Protein AF-A0A535FED6-F1 (afdb_monomer_lite)

Radius of gyration: 17.04 Å; chains: 1; bounding box: 52×21×47 Å

Secondary structure (DSSP, 8-state):
---------HHHHHHHHHHHHHHHHHHHTT-HHHHHSS-TTSHHHHHHHHHHHHHHHHHHHHH----HHHHHHHHTT-B-TTT--BHHHHHHTSPPPPTTSS---

Sequence (105 aa):
MGGTRLPSDQHLVECIHLLLEAEYYLQYSFTSCGFFFEDLDRIEPRNDIAFARRAISLFWQAVAVDLQHDFLKDLKHAKSWRTKLTGLDLYKQLPIVKPGLLPPL

Structure (mmCIF, N/CA/C/O backbone):
data_AF-A0A535FED6-F1
#
_entry.id   AF-A0A535FED6-F1
#
loop_
_atom_site.group_PDB
_atom_site.id
_atom_site.type_symbol
_atom_site.label_atom_id
_atom_site.label_alt_id
_atom_site.label_comp_id
_atom_site.label_asym_id
_atom_site.label_entity_id
_atom_site.label_seq_id
_atom_site.pdbx_PDB_ins_code
_atom_site.Cartn_x
_atom_site.Cartn_y
_atom_site.Cartn_z
_atom_site.occupancy
_atom_site.B_iso_or_equiv
_atom_site.auth_seq_id
_atom_site.auth_comp_id
_atom_site.auth_asym_id
_atom_site.auth_atom_id
_atom_site.pdbx_PDB_model_num
ATOM 1 N N . MET A 1 1 ? 37.839 -8.094 -24.731 1.00 42.84 1 MET A N 1
ATOM 2 C CA . MET A 1 1 ? 36.958 -7.388 -23.778 1.00 42.84 1 MET A CA 1
ATOM 3 C C . MET A 1 1 ? 36.017 -6.497 -24.567 1.00 42.84 1 MET A C 1
ATOM 5 O O . MET A 1 1 ? 36.432 -5.451 -25.035 1.00 42.84 1 MET A O 1
ATOM 9 N N . GLY A 1 2 ? 34.787 -6.947 -24.783 1.00 45.06 2 GLY A N 1
ATOM 10 C CA . GLY A 1 2 ? 33.766 -6.184 -25.493 1.00 45.06 2 GLY A CA 1
ATOM 11 C C . GLY A 1 2 ? 32.414 -6.661 -25.002 1.00 45.06 2 GLY A C 1
ATOM 12 O O . GLY A 1 2 ? 31.823 -7.547 -25.603 1.00 45.06 2 GLY A O 1
ATOM 13 N N . GLY A 1 3 ? 31.993 -6.160 -23.840 1.00 48.91 3 GLY A N 1
ATOM 14 C CA . GLY A 1 3 ? 30.641 -6.393 -23.352 1.00 48.91 3 GLY A CA 1
ATOM 15 C C . GLY A 1 3 ? 29.683 -5.651 -24.269 1.00 48.91 3 GLY A C 1
ATOM 16 O O . GLY A 1 3 ? 29.612 -4.424 -24.222 1.00 48.91 3 GLY A O 1
ATOM 17 N N . THR A 1 4 ? 29.002 -6.387 -25.140 1.00 52.56 4 THR A N 1
ATOM 18 C CA . THR A 1 4 ? 27.898 -5.877 -25.947 1.00 52.56 4 THR A CA 1
ATOM 19 C C . THR A 1 4 ? 26.851 -5.324 -24.986 1.00 52.56 4 THR A C 1
ATOM 21 O O . THR A 1 4 ? 26.169 -6.089 -24.306 1.00 52.56 4 THR A O 1
ATOM 24 N N . ARG A 1 5 ? 26.750 -3.994 -24.867 1.00 61.41 5 ARG A N 1
ATOM 25 C CA . ARG A 1 5 ? 25.607 -3.377 -24.191 1.00 61.41 5 ARG A CA 1
ATOM 26 C C . ARG A 1 5 ? 24.385 -3.737 -25.024 1.00 61.41 5 ARG A C 1
ATOM 28 O O . ARG A 1 5 ? 24.274 -3.284 -26.162 1.00 61.41 5 ARG A O 1
ATOM 35 N N . LEU A 1 6 ? 23.512 -4.582 -24.484 1.00 61.62 6 LEU A N 1
ATOM 36 C CA . LEU A 1 6 ? 22.165 -4.724 -25.021 1.00 61.62 6 LEU A CA 1
ATOM 37 C C . LEU A 1 6 ? 21.542 -3.316 -25.026 1.00 61.62 6 LEU A C 1
ATOM 39 O O . LEU A 1 6 ? 21.728 -2.590 -24.044 1.00 61.62 6 LEU A O 1
ATOM 43 N N . PRO A 1 7 ? 20.864 -2.886 -26.101 1.00 54.78 7 PRO A N 1
ATOM 44 C CA . PRO A 1 7 ? 20.032 -1.699 -26.036 1.00 54.78 7 PRO A CA 1
ATOM 45 C C . PRO A 1 7 ? 18.937 -1.989 -25.008 1.00 54.78 7 PRO A C 1
ATOM 47 O O . PRO A 1 7 ? 18.001 -2.735 -25.283 1.00 54.78 7 PRO A O 1
ATOM 50 N N . SER A 1 8 ? 19.115 -1.488 -23.789 1.00 69.00 8 SER A N 1
ATOM 51 C CA . SER A 1 8 ? 18.107 -1.603 -22.748 1.00 69.00 8 SER A CA 1
ATOM 52 C C . SER A 1 8 ? 16.919 -0.761 -23.182 1.00 69.00 8 SER A C 1
ATOM 54 O O . SER A 1 8 ? 17.062 0.443 -23.398 1.00 69.00 8 SER A O 1
ATOM 56 N N . ASP A 1 9 ? 15.761 -1.389 -23.339 1.00 87.31 9 ASP A N 1
ATOM 57 C CA . ASP A 1 9 ? 14.510 -0.658 -23.465 1.00 87.31 9 ASP A CA 1
ATOM 58 C C . ASP A 1 9 ? 14.349 0.191 -22.193 1.00 87.31 9 ASP A C 1
ATOM 60 O O . ASP A 1 9 ? 14.224 -0.325 -21.080 1.00 87.31 9 ASP A O 1
ATOM 64 N N . GLN A 1 10 ? 14.460 1.510 -22.364 1.00 90.25 10 GLN A N 1
ATOM 65 C CA . GLN A 1 10 ? 14.454 2.475 -21.270 1.00 90.25 10 GLN A CA 1
ATOM 66 C C . GLN A 1 10 ? 13.158 2.384 -20.455 1.00 90.25 10 GLN A C 1
ATOM 68 O O . GLN A 1 10 ? 13.195 2.562 -19.239 1.00 90.25 10 GLN A O 1
ATOM 73 N N . HIS A 1 11 ? 12.040 2.067 -21.112 1.00 91.25 11 HIS A N 1
ATOM 74 C CA . HIS A 1 11 ? 10.755 1.888 -20.452 1.00 91.25 11 HIS A CA 1
ATOM 75 C C . HIS A 1 11 ? 10.760 0.626 -19.586 1.00 91.25 11 HIS A C 1
ATOM 77 O O . HIS A 1 11 ? 10.381 0.680 -18.420 1.00 91.25 11 HIS A O 1
ATOM 83 N N . LEU A 1 12 ? 11.286 -0.488 -20.104 1.00 94.56 12 LEU A N 1
ATOM 84 C CA . LEU A 1 12 ? 11.457 -1.718 -19.321 1.00 94.56 12 LEU A CA 1
ATOM 85 C C . LEU A 1 12 ? 12.337 -1.500 -18.085 1.00 94.56 12 LEU A C 1
ATOM 87 O O . LEU A 1 12 ? 12.006 -1.990 -17.007 1.00 94.56 12 LEU A O 1
ATOM 91 N N . VAL A 1 13 ? 13.439 -0.757 -18.221 1.00 95.25 13 VAL A N 1
ATOM 92 C CA . VAL A 1 13 ? 14.318 -0.418 -17.089 1.00 95.25 13 VAL A CA 1
ATOM 93 C C . VAL A 1 13 ? 13.558 0.381 -16.027 1.00 95.25 13 VAL A C 1
ATOM 95 O O . VAL A 1 13 ? 13.658 0.069 -14.842 1.00 95.25 13 VAL A O 1
ATOM 98 N N . GLU A 1 14 ? 12.764 1.370 -16.436 1.00 96.12 14 GLU A N 1
ATOM 99 C CA . GLU A 1 14 ? 11.938 2.170 -15.528 1.00 96.12 14 GLU A CA 1
ATOM 100 C C . GLU A 1 14 ? 10.871 1.326 -14.815 1.00 96.12 14 GLU A C 1
ATOM 102 O O . GLU A 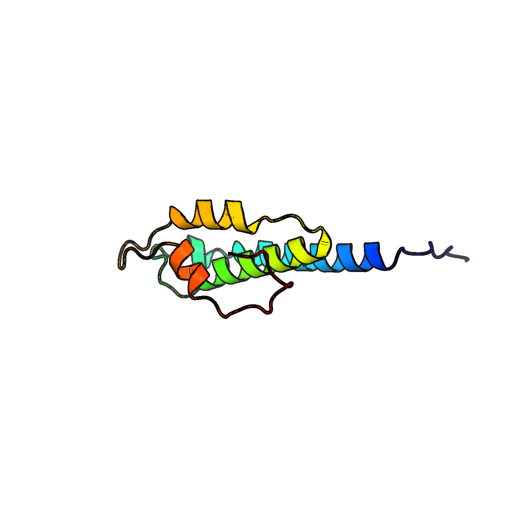1 14 ? 10.770 1.380 -13.587 1.00 96.12 14 GLU A O 1
ATOM 107 N N . CYS A 1 15 ? 10.144 0.474 -15.545 1.00 97.25 15 CYS A N 1
ATOM 108 C CA . CYS A 1 15 ? 9.177 -0.458 -14.964 1.00 97.25 15 CYS A CA 1
ATOM 109 C C . CYS A 1 15 ? 9.831 -1.375 -13.923 1.00 97.25 15 CYS A C 1
ATOM 111 O O . CYS A 1 15 ? 9.291 -1.551 -12.833 1.00 97.25 15 CYS A O 1
ATOM 113 N N . ILE A 1 16 ? 11.009 -1.934 -14.222 1.00 97.56 16 ILE A N 1
ATOM 114 C CA . ILE A 1 16 ? 11.740 -2.800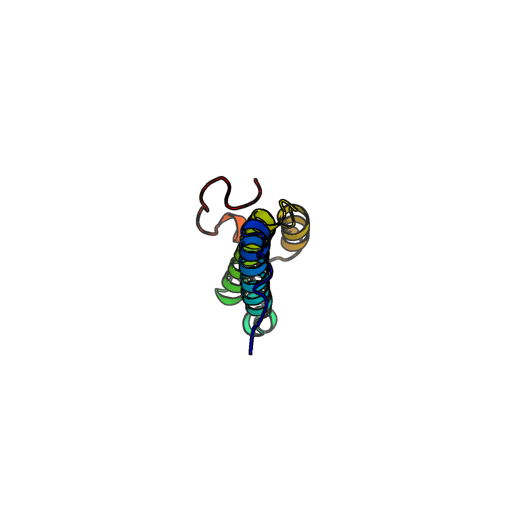 -13.286 1.00 97.56 16 ILE A CA 1
ATOM 115 C C . ILE A 1 16 ? 12.143 -2.026 -12.028 1.00 97.56 16 ILE A C 1
ATOM 117 O O . ILE A 1 16 ? 11.972 -2.539 -10.924 1.00 97.56 16 ILE A O 1
ATOM 121 N N . HIS A 1 17 ? 12.637 -0.793 -12.162 1.00 98.06 17 HIS A N 1
ATOM 122 C CA . HIS A 1 17 ? 12.973 0.037 -11.003 1.00 98.06 17 HIS A CA 1
ATOM 123 C C . HIS A 1 17 ? 11.760 0.296 -10.105 1.00 98.06 17 HIS A C 1
ATOM 125 O O . HIS A 1 17 ? 11.862 0.126 -8.890 1.00 98.06 17 HIS A O 1
ATOM 131 N N . LEU A 1 18 ? 10.612 0.643 -10.694 1.00 98.38 18 LEU A N 1
ATOM 132 C CA . LEU A 1 18 ? 9.368 0.847 -9.952 1.00 98.38 18 LEU A CA 1
ATOM 133 C C . LEU A 1 18 ? 8.911 -0.432 -9.241 1.00 98.38 18 LEU A C 1
ATOM 135 O O . LEU A 1 18 ? 8.500 -0.370 -8.085 1.00 98.38 18 LEU A O 1
ATOM 139 N N . LEU A 1 19 ? 9.010 -1.591 -9.899 1.00 98.38 19 LEU A N 1
ATOM 140 C CA . LEU A 1 19 ? 8.623 -2.878 -9.313 1.00 98.38 19 LEU A CA 1
ATOM 141 C C . LEU A 1 19 ? 9.550 -3.304 -8.166 1.00 98.38 19 LEU A C 1
ATOM 143 O O . LEU A 1 19 ? 9.061 -3.790 -7.149 1.00 98.38 19 LEU A O 1
ATOM 147 N N . LEU A 1 20 ? 10.861 -3.078 -8.282 1.00 98.50 20 LEU A N 1
ATOM 148 C CA . LEU A 1 20 ? 11.810 -3.348 -7.194 1.00 98.50 20 LEU A CA 1
ATOM 149 C C . LEU A 1 20 ? 11.577 -2.419 -5.992 1.00 98.50 20 LEU A C 1
ATOM 151 O O . LEU A 1 20 ? 11.637 -2.859 -4.845 1.00 98.50 20 LEU A O 1
ATOM 155 N N . GLU A 1 21 ? 11.264 -1.141 -6.230 1.00 98.50 21 GLU A N 1
ATOM 156 C CA . GLU A 1 21 ? 10.862 -0.229 -5.152 1.00 98.50 21 GLU A CA 1
ATOM 157 C C . GLU A 1 21 ? 9.518 -0.661 -4.533 1.00 98.50 21 GLU A C 1
ATOM 159 O O . GLU A 1 21 ? 9.346 -0.595 -3.314 1.00 98.50 21 GLU A O 1
ATOM 164 N N . ALA A 1 22 ? 8.571 -1.151 -5.342 1.00 98.38 22 ALA A N 1
ATOM 165 C CA . ALA A 1 22 ? 7.298 -1.673 -4.851 1.00 98.38 22 ALA A CA 1
ATOM 166 C C . ALA A 1 22 ? 7.504 -2.873 -3.915 1.00 98.38 22 ALA A C 1
ATOM 168 O O . ALA A 1 22 ? 6.885 -2.925 -2.853 1.00 98.38 22 ALA A O 1
ATOM 169 N N . GLU A 1 23 ? 8.400 -3.799 -4.270 1.00 97.88 23 GLU A N 1
ATOM 170 C CA . GLU A 1 23 ? 8.757 -4.946 -3.429 1.00 97.88 23 GLU A CA 1
ATOM 171 C C . GLU A 1 23 ? 9.343 -4.505 -2.083 1.00 97.88 23 GLU A C 1
ATOM 173 O O . GLU A 1 23 ? 8.937 -5.014 -1.037 1.00 97.88 23 GLU A O 1
ATOM 178 N N . TYR A 1 24 ? 10.234 -3.510 -2.087 1.00 97.81 24 TYR A N 1
ATOM 179 C CA . TYR A 1 24 ? 10.786 -2.942 -0.857 1.00 97.81 24 TYR A CA 1
ATOM 180 C C . TYR A 1 24 ? 9.678 -2.440 0.084 1.00 97.81 24 TYR A C 1
ATOM 182 O O . TYR A 1 24 ? 9.639 -2.812 1.257 1.00 97.81 24 TYR A O 1
ATOM 190 N N . TYR A 1 25 ? 8.719 -1.658 -0.421 1.00 97.88 25 TYR A N 1
ATOM 191 C CA . TYR A 1 25 ? 7.607 -1.173 0.405 1.00 97.88 25 TYR A CA 1
ATOM 192 C C . TYR A 1 25 ? 6.630 -2.274 0.820 1.00 97.88 25 TYR A C 1
ATOM 194 O O . TYR A 1 25 ? 6.077 -2.219 1.919 1.00 97.88 25 TYR A O 1
ATOM 202 N N . LEU A 1 26 ? 6.438 -3.293 -0.017 1.00 96.50 26 LEU A N 1
ATOM 203 C CA . LEU A 1 26 ? 5.630 -4.454 0.335 1.00 96.50 26 LEU A CA 1
ATOM 204 C C . LEU A 1 26 ? 6.237 -5.188 1.535 1.00 96.50 26 LEU A C 1
ATOM 206 O O . LEU A 1 26 ? 5.523 -5.487 2.487 1.00 96.50 26 LEU A O 1
ATOM 210 N N . GLN A 1 27 ? 7.553 -5.403 1.549 1.00 95.88 27 GLN A N 1
ATOM 211 C CA . GLN A 1 27 ? 8.242 -6.004 2.695 1.00 95.88 27 GLN A CA 1
ATOM 212 C C . GLN A 1 27 ? 8.083 -5.152 3.964 1.00 95.88 27 GLN A C 1
ATOM 214 O O . GLN A 1 27 ? 7.818 -5.691 5.038 1.00 95.88 27 GL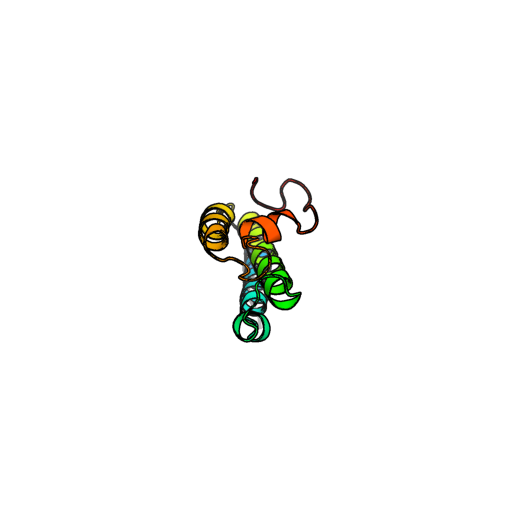N A O 1
ATOM 219 N N . TYR A 1 28 ? 8.156 -3.823 3.841 1.00 94.50 28 TYR A N 1
ATOM 220 C CA . TYR A 1 28 ? 7.906 -2.903 4.956 1.00 94.50 28 TYR A CA 1
ATOM 221 C C . TYR A 1 28 ? 6.466 -2.955 5.482 1.00 94.50 28 TYR A C 1
ATOM 223 O O . TYR A 1 28 ? 6.257 -2.724 6.667 1.00 94.50 28 TYR A O 1
ATOM 231 N N . SER A 1 29 ? 5.479 -3.298 4.649 1.00 94.69 29 SER A N 1
ATOM 232 C CA . SER A 1 29 ? 4.099 -3.485 5.122 1.00 94.69 29 SER A CA 1
ATOM 233 C C . SER A 1 29 ? 3.883 -4.753 5.952 1.00 94.69 29 SER A C 1
ATOM 235 O O . SER A 1 29 ? 2.829 -4.910 6.561 1.00 94.69 29 SER A O 1
ATOM 237 N N . PHE A 1 30 ? 4.872 -5.651 5.999 1.00 91.06 30 PHE A N 1
ATOM 238 C CA . PHE A 1 30 ? 4.841 -6.870 6.808 1.00 91.06 30 PHE A CA 1
ATOM 239 C C . PHE A 1 30 ? 5.700 -6.762 8.075 1.00 91.06 30 PHE A C 1
ATOM 241 O O . PHE A 1 30 ? 6.130 -7.778 8.629 1.00 91.06 30 PHE A O 1
ATOM 248 N N . THR A 1 31 ? 5.991 -5.546 8.548 1.00 86.19 31 THR A N 1
ATOM 249 C CA . THR A 1 31 ? 6.787 -5.387 9.769 1.00 86.19 31 THR A CA 1
ATOM 250 C C . THR A 1 31 ? 6.036 -5.922 10.988 1.00 86.19 31 THR A C 1
ATOM 252 O O . THR A 1 31 ? 4.849 -5.680 11.184 1.00 86.19 31 THR A O 1
ATOM 255 N N . SER A 1 32 ? 6.729 -6.692 11.833 1.00 77.56 32 SER A N 1
ATOM 256 C CA . SER A 1 32 ? 6.080 -7.495 12.881 1.00 77.56 32 SER A CA 1
ATOM 257 C C . SER A 1 32 ? 5.307 -6.673 13.912 1.00 77.56 32 SER A C 1
ATOM 259 O O . SER A 1 32 ? 4.384 -7.194 14.534 1.00 77.56 32 SER A O 1
ATOM 261 N N . CYS A 1 33 ? 5.646 -5.395 14.096 1.00 72.06 33 CYS A N 1
ATOM 262 C CA . CYS A 1 33 ? 4.981 -4.536 15.065 1.00 72.06 33 CYS A CA 1
ATOM 263 C C . CYS A 1 33 ? 3.493 -4.329 14.744 1.00 72.06 33 CYS A C 1
ATOM 265 O O . CYS A 1 33 ? 2.690 -4.352 15.675 1.00 72.06 33 CYS A O 1
ATOM 267 N N . GLY A 1 34 ? 3.086 -4.223 13.476 1.00 68.56 34 GLY A N 1
ATOM 268 C CA . GLY A 1 34 ? 1.663 -4.104 13.143 1.00 68.56 34 GLY A CA 1
ATOM 269 C C . GLY A 1 34 ? 0.859 -5.392 13.325 1.00 68.56 34 GLY A C 1
ATOM 270 O O . GLY A 1 34 ? -0.357 -5.324 13.474 1.00 68.56 34 GLY A O 1
ATOM 271 N N . PHE A 1 35 ? 1.523 -6.549 13.406 1.00 68.81 35 PHE A N 1
ATOM 272 C CA . PHE A 1 35 ? 0.893 -7.848 13.685 1.00 68.81 35 PHE A CA 1
ATOM 273 C C . PHE A 1 35 ? 0.955 -8.245 15.167 1.00 68.81 35 PHE A C 1
ATOM 275 O O . PHE A 1 35 ? 0.205 -9.116 15.601 1.00 68.81 35 PHE A O 1
ATOM 282 N N . PHE A 1 36 ? 1.855 -7.633 15.943 1.00 64.88 36 PHE A N 1
ATOM 283 C CA . PHE A 1 36 ? 2.056 -7.948 17.358 1.00 64.88 36 PHE A CA 1
ATOM 284 C C . PHE A 1 36 ? 1.132 -7.152 18.288 1.00 64.88 36 PHE A C 1
ATOM 286 O O . PHE A 1 36 ? 0.776 -7.631 19.363 1.00 64.88 36 PHE A O 1
ATOM 293 N N . PHE A 1 37 ? 0.736 -5.936 17.900 1.00 67.00 37 PHE A N 1
ATOM 294 C CA . PHE A 1 37 ? -0.166 -5.111 18.701 1.00 67.00 37 PHE A CA 1
ATOM 295 C C . PHE A 1 37 ? -1.626 -5.300 18.267 1.00 67.00 37 PHE A C 1
ATOM 297 O O . PHE A 1 37 ? -1.962 -5.154 17.099 1.00 67.00 37 PHE A O 1
ATOM 304 N N . GLU A 1 38 ? -2.506 -5.592 19.227 1.00 69.06 38 GLU A N 1
ATOM 305 C CA . GLU A 1 38 ? -3.878 -6.056 18.956 1.00 69.06 38 GLU A CA 1
ATOM 306 C C . GLU A 1 38 ? -4.852 -4.978 18.436 1.00 69.06 38 GLU A C 1
ATOM 308 O O . GLU A 1 38 ? -5.914 -5.319 17.915 1.00 69.06 38 GLU A O 1
ATOM 313 N N . ASP A 1 39 ? -4.557 -3.681 18.607 1.00 83.94 39 ASP A N 1
ATOM 314 C CA . ASP A 1 39 ? -5.467 -2.600 18.191 1.00 83.94 39 ASP A CA 1
ATOM 315 C C . ASP A 1 39 ? -5.032 -1.941 16.876 1.00 83.94 39 ASP A C 1
ATOM 317 O O . ASP A 1 39 ? -3.965 -1.330 16.785 1.00 83.94 39 ASP A O 1
ATOM 321 N N . LEU A 1 40 ? -5.931 -1.987 15.891 1.00 85.94 40 LEU A N 1
ATOM 322 C CA . LEU A 1 40 ? -5.759 -1.411 14.559 1.00 85.94 40 LEU A CA 1
ATOM 323 C C . LEU A 1 40 ? -5.553 0.117 14.579 1.00 85.94 40 LEU A C 1
ATOM 325 O O . LEU A 1 40 ? -4.953 0.677 13.667 1.00 85.94 40 LEU A O 1
ATOM 329 N N . ASP A 1 41 ? -6.024 0.806 15.621 1.00 85.12 41 ASP A N 1
ATOM 330 C CA . ASP A 1 41 ? -5.933 2.269 15.716 1.00 85.12 41 ASP A CA 1
ATOM 331 C C . ASP A 1 41 ? -4.534 2.808 16.019 1.00 85.12 41 ASP A C 1
ATOM 333 O O . ASP A 1 41 ? -4.327 4.028 15.974 1.00 85.12 41 ASP A O 1
ATOM 337 N N . ARG A 1 42 ? -3.589 1.937 16.385 1.00 88.69 42 ARG A N 1
ATOM 338 C CA . ARG A 1 42 ? -2.231 2.366 16.720 1.00 88.69 42 ARG A CA 1
ATOM 339 C C . ARG A 1 42 ? -1.479 2.844 15.474 1.00 88.69 42 ARG A C 1
ATOM 341 O O . ARG A 1 42 ? -1.944 2.742 14.338 1.00 88.69 42 ARG A O 1
ATOM 348 N N . ILE A 1 43 ? -0.311 3.438 15.697 1.00 90.00 43 ILE A N 1
ATOM 349 C CA . ILE A 1 43 ? 0.496 3.999 14.610 1.00 90.00 43 ILE A CA 1
ATOM 350 C C . ILE A 1 43 ? 1.105 2.901 13.730 1.00 90.00 43 ILE A C 1
ATOM 352 O O . ILE A 1 43 ? 1.285 3.107 12.536 1.00 90.00 43 ILE A O 1
ATOM 356 N N . GLU A 1 44 ? 1.373 1.727 14.296 1.00 91.44 44 GLU A N 1
ATOM 357 C CA . GLU A 1 44 ? 2.044 0.626 13.612 1.00 91.44 44 GLU A CA 1
ATOM 358 C C . GLU A 1 44 ? 1.182 0.049 12.468 1.00 91.44 44 GLU A C 1
ATOM 360 O O . GLU A 1 44 ? 1.644 0.111 11.328 1.00 91.44 44 GLU A O 1
ATOM 365 N N . PRO A 1 45 ? -0.097 -0.346 12.669 1.00 9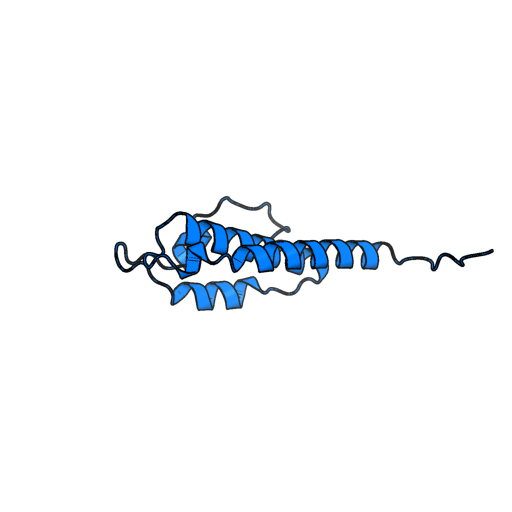0.00 45 PRO A N 1
ATOM 366 C CA . PRO A 1 45 ? -0.947 -0.785 11.556 1.00 90.00 45 PRO A CA 1
ATOM 367 C C . PRO A 1 45 ? -1.203 0.312 10.512 1.00 90.00 45 PRO A C 1
ATOM 369 O O . PRO A 1 45 ? -1.323 0.033 9.320 1.00 90.00 45 PRO A O 1
ATOM 372 N N . ARG A 1 46 ? -1.259 1.587 10.931 1.00 92.31 46 ARG A N 1
ATOM 373 C CA . ARG A 1 46 ? -1.378 2.722 9.997 1.00 92.31 46 ARG A CA 1
ATOM 374 C C . ARG A 1 46 ? -0.156 2.835 9.083 1.00 92.31 46 ARG A C 1
ATOM 376 O O . ARG A 1 46 ? -0.325 3.129 7.899 1.00 92.31 46 ARG A O 1
ATOM 383 N N . ASN A 1 47 ? 1.045 2.603 9.611 1.00 93.50 47 ASN A N 1
ATOM 384 C CA . ASN A 1 47 ? 2.277 2.604 8.826 1.00 93.50 47 ASN A CA 1
ATOM 385 C C . ASN A 1 47 ? 2.302 1.438 7.836 1.00 93.50 47 ASN A C 1
ATOM 387 O O . ASN A 1 47 ? 2.590 1.664 6.664 1.00 93.50 47 ASN A O 1
ATOM 391 N N . ASP A 1 48 ? 1.916 0.234 8.263 1.00 94.44 48 ASP A N 1
ATOM 392 C CA . ASP A 1 48 ? 1.862 -0.933 7.376 1.00 94.44 48 ASP A CA 1
ATOM 393 C C . ASP A 1 48 ? 0.891 -0.713 6.207 1.00 94.44 48 ASP A C 1
ATOM 395 O O . ASP A 1 48 ? 1.249 -0.925 5.046 1.00 94.44 48 ASP A O 1
ATOM 399 N N . ILE A 1 49 ? -0.305 -0.171 6.478 1.00 95.44 49 ILE A N 1
ATOM 400 C CA . ILE A 1 49 ? -1.273 0.204 5.433 1.00 95.44 49 ILE A CA 1
ATOM 401 C C . ILE A 1 49 ? -0.686 1.272 4.495 1.00 95.44 49 ILE A C 1
ATOM 403 O O . ILE A 1 49 ? -0.887 1.212 3.279 1.00 95.44 49 ILE A O 1
ATOM 407 N N . ALA A 1 50 ? 0.050 2.253 5.028 1.00 96.19 50 ALA A N 1
ATOM 408 C CA . ALA A 1 50 ? 0.684 3.293 4.221 1.00 96.19 50 ALA A CA 1
ATOM 409 C C . ALA A 1 50 ? 1.794 2.737 3.312 1.00 96.19 50 ALA A C 1
ATOM 411 O O . ALA A 1 50 ? 1.890 3.152 2.152 1.00 96.19 50 ALA A O 1
ATOM 412 N N . PHE A 1 51 ? 2.592 1.787 3.803 1.00 97.12 51 PHE A N 1
ATOM 413 C CA . PHE A 1 51 ? 3.611 1.099 3.014 1.00 97.12 51 PHE A CA 1
ATOM 414 C C . PHE A 1 51 ? 2.986 0.214 1.932 1.00 97.12 51 PHE A C 1
ATOM 416 O O . PHE A 1 51 ? 3.377 0.322 0.769 1.00 97.12 51 PHE A O 1
ATOM 423 N N . ALA A 1 52 ? 1.942 -0.553 2.257 1.00 97.44 52 ALA A N 1
ATOM 424 C CA . ALA A 1 52 ? 1.205 -1.346 1.271 1.00 97.44 52 ALA A CA 1
ATOM 425 C C . ALA A 1 52 ? 0.613 -0.453 0.166 1.00 97.44 52 ALA A C 1
ATOM 427 O O . ALA A 1 52 ? 0.770 -0.725 -1.024 1.00 97.44 52 ALA A O 1
ATOM 428 N N . ARG A 1 53 ? 0.022 0.691 0.541 1.00 97.81 53 ARG A N 1
ATOM 429 C CA . ARG A 1 53 ? -0.464 1.695 -0.417 1.00 97.81 53 ARG A CA 1
ATOM 430 C C . ARG A 1 53 ? 0.646 2.223 -1.326 1.00 97.81 53 ARG A C 1
ATOM 432 O O . ARG A 1 53 ? 0.408 2.457 -2.512 1.00 97.81 53 ARG A O 1
ATOM 439 N N . ARG A 1 54 ? 1.849 2.442 -0.790 1.00 97.88 54 ARG A N 1
ATOM 440 C CA . ARG A 1 54 ? 3.000 2.892 -1.583 1.00 97.88 54 ARG A CA 1
ATOM 441 C C . ARG A 1 54 ? 3.445 1.819 -2.578 1.00 97.88 54 ARG A C 1
ATOM 443 O O . ARG A 1 54 ? 3.689 2.162 -3.731 1.00 97.88 54 ARG A O 1
ATOM 450 N N . ALA A 1 55 ? 3.476 0.550 -2.175 1.00 98.25 55 ALA A N 1
ATOM 451 C CA . ALA A 1 55 ? 3.750 -0.559 -3.086 1.00 98.25 55 ALA A CA 1
ATOM 452 C C . ALA A 1 55 ? 2.714 -0.629 -4.224 1.00 98.25 55 ALA A C 1
ATOM 454 O O . ALA A 1 55 ? 3.091 -0.679 -5.392 1.00 98.25 55 ALA A O 1
ATOM 455 N N . ILE A 1 56 ? 1.418 -0.517 -3.905 1.00 98.12 56 ILE A N 1
ATOM 456 C CA . ILE A 1 56 ? 0.326 -0.489 -4.897 1.00 98.12 56 ILE A CA 1
ATOM 457 C C . ILE A 1 56 ? 0.480 0.687 -5.871 1.00 98.12 56 ILE A C 1
ATOM 459 O O . ILE A 1 56 ? 0.333 0.518 -7.078 1.00 98.12 56 ILE A O 1
ATOM 463 N N . SER A 1 57 ? 0.813 1.877 -5.362 1.00 98.19 57 SER A N 1
ATOM 464 C CA . SER A 1 57 ? 1.080 3.071 -6.175 1.00 98.19 57 SER A CA 1
ATOM 465 C C . SER A 1 57 ? 2.193 2.842 -7.200 1.00 98.19 57 SER A C 1
ATOM 467 O O . SER A 1 57 ? 2.049 3.224 -8.362 1.00 98.19 57 SER A O 1
ATOM 469 N N . LEU A 1 58 ? 3.299 2.221 -6.788 1.00 98.25 58 LEU A N 1
ATOM 470 C CA . LEU A 1 58 ? 4.437 1.925 -7.662 1.00 98.25 58 LEU A CA 1
ATOM 471 C C . LEU A 1 58 ? 4.102 0.825 -8.678 1.00 98.25 58 LEU A C 1
ATOM 473 O O . LEU A 1 58 ? 4.423 0.962 -9.856 1.00 98.25 58 LEU A O 1
ATOM 477 N N . PHE A 1 59 ? 3.387 -0.217 -8.248 1.00 98.06 59 PHE A N 1
ATOM 478 C CA . PHE A 1 59 ? 2.925 -1.296 -9.122 1.00 98.06 59 PHE A CA 1
ATOM 479 C C . PHE A 1 59 ? 1.982 -0.778 -10.216 1.00 98.06 59 PHE A C 1
ATOM 481 O O . PHE A 1 59 ? 2.150 -1.091 -11.394 1.00 98.06 59 PHE A O 1
ATOM 488 N N . TRP A 1 60 ? 1.035 0.087 -9.842 1.00 97.88 60 TRP A N 1
ATOM 489 C CA . TRP A 1 60 ? 0.138 0.750 -10.785 1.00 97.88 60 TRP A CA 1
ATOM 490 C C . TRP A 1 60 ? 0.907 1.573 -11.824 1.00 97.88 60 TRP A C 1
ATOM 492 O O . TRP A 1 60 ? 0.634 1.462 -13.015 1.00 97.88 60 TRP A O 1
ATOM 502 N N . GLN A 1 61 ? 1.898 2.362 -11.398 1.00 97.50 61 GLN A N 1
ATOM 503 C CA . GLN A 1 61 ? 2.730 3.155 -12.313 1.00 97.50 61 GLN A CA 1
ATOM 504 C C . GLN A 1 61 ? 3.561 2.284 -13.264 1.00 97.50 61 GLN A C 1
ATOM 506 O O . GLN A 1 61 ? 3.775 2.675 -14.407 1.00 97.50 61 GLN A O 1
ATOM 511 N N . ALA A 1 62 ? 4.010 1.113 -12.810 1.00 97.31 62 ALA A N 1
ATOM 512 C CA . ALA A 1 62 ? 4.844 0.225 -13.609 1.00 97.31 62 ALA A CA 1
ATOM 513 C C . ALA A 1 62 ? 4.060 -0.548 -14.678 1.00 97.31 62 ALA A C 1
ATOM 515 O O . ALA A 1 62 ? 4.564 -0.723 -15.785 1.00 97.31 62 ALA A O 1
ATOM 516 N N . VAL A 1 63 ? 2.865 -1.057 -14.346 1.00 96.31 63 VAL A N 1
ATOM 517 C CA . VAL A 1 63 ? 2.146 -2.022 -15.206 1.00 96.31 63 VAL A CA 1
ATOM 518 C C . VAL A 1 63 ? 0.644 -1.760 -15.360 1.00 96.31 63 VAL A C 1
ATOM 520 O O . VAL A 1 63 ? -0.040 -2.549 -16.004 1.00 96.31 63 VAL A O 1
ATOM 523 N N . ALA A 1 64 ? 0.115 -0.674 -14.788 1.00 95.94 64 ALA A N 1
ATOM 524 C CA . ALA A 1 64 ? -1.301 -0.291 -14.860 1.00 95.94 64 ALA A CA 1
ATOM 525 C C . ALA A 1 64 ? -2.282 -1.392 -14.401 1.00 95.94 64 ALA A C 1
ATOM 527 O O . ALA A 1 64 ? -3.384 -1.531 -14.934 1.00 95.94 64 ALA A O 1
ATOM 528 N N . VAL A 1 65 ? -1.885 -2.175 -13.393 1.00 96.12 65 VAL A N 1
ATOM 529 C CA . VAL A 1 65 ? -2.735 -3.179 -12.738 1.00 96.12 65 VAL A CA 1
ATOM 530 C C . VAL A 1 65 ? -3.187 -2.653 -11.384 1.00 96.12 65 VAL A C 1
ATOM 532 O O . VAL A 1 65 ? -2.364 -2.312 -10.531 1.00 96.12 65 VAL A O 1
ATOM 535 N N . ASP A 1 66 ? -4.502 -2.569 -11.194 1.00 96.19 66 ASP A N 1
ATOM 536 C CA . ASP A 1 66 ? -5.105 -2.038 -9.976 1.00 96.19 66 ASP A CA 1
ATOM 537 C C . ASP A 1 66 ? -5.186 -3.115 -8.888 1.00 96.19 66 ASP A C 1
ATOM 539 O O . ASP A 1 66 ? -6.075 -3.963 -8.889 1.00 96.19 66 ASP A O 1
ATOM 543 N N . LEU A 1 67 ? -4.251 -3.052 -7.940 1.00 97.00 67 LEU A N 1
ATOM 544 C CA . LEU A 1 67 ? -4.261 -3.869 -6.724 1.00 97.00 67 LEU A CA 1
ATOM 545 C C . LEU A 1 67 ? -4.984 -3.184 -5.550 1.00 97.00 67 LEU A C 1
ATOM 547 O O . LEU A 1 67 ? -5.182 -3.800 -4.503 1.00 97.00 67 LEU A O 1
ATOM 551 N N . GLN A 1 68 ? -5.372 -1.910 -5.689 1.00 97.62 68 GLN A N 1
ATOM 552 C CA . GLN A 1 68 ? -6.041 -1.159 -4.629 1.00 97.62 68 GLN A CA 1
ATOM 553 C C . GLN A 1 68 ? -7.426 -1.736 -4.350 1.00 97.62 68 GLN A C 1
ATOM 555 O O . GLN A 1 68 ? -7.804 -1.849 -3.187 1.00 97.62 68 GLN A O 1
ATOM 560 N N . HIS A 1 69 ? -8.172 -2.115 -5.389 1.00 96.31 69 HIS A N 1
ATOM 561 C CA . HIS A 1 69 ? -9.544 -2.600 -5.238 1.00 96.31 69 HIS A CA 1
ATOM 562 C C . HIS A 1 69 ? -9.663 -3.764 -4.239 1.00 96.31 69 HIS A C 1
ATOM 564 O O . HIS A 1 69 ? -10.401 -3.666 -3.252 1.00 96.31 69 HIS A O 1
ATOM 570 N N . ASP A 1 70 ? -8.906 -4.840 -4.463 1.00 97.06 70 ASP A N 1
ATOM 571 C CA . ASP A 1 70 ? -8.935 -6.022 -3.599 1.00 97.06 70 ASP A CA 1
ATOM 572 C C . ASP A 1 70 ? -8.328 -5.728 -2.220 1.00 97.06 70 ASP A C 1
ATOM 574 O O . ASP A 1 70 ? -8.885 -6.134 -1.200 1.00 97.06 70 ASP A O 1
ATOM 578 N N . PHE A 1 71 ? -7.273 -4.909 -2.155 1.00 97.31 71 PHE A N 1
ATOM 579 C CA . PHE A 1 71 ? -6.688 -4.487 -0.881 1.00 97.31 71 PHE A CA 1
ATOM 580 C C . PHE A 1 71 ? -7.694 -3.741 0.013 1.00 97.31 71 PHE A C 1
ATOM 582 O O . PHE A 1 71 ? -7.817 -4.026 1.205 1.00 97.31 71 PHE A O 1
ATOM 589 N N . LEU A 1 72 ? -8.472 -2.810 -0.551 1.00 97.56 72 LEU A N 1
ATOM 590 C CA . LEU A 1 72 ? -9.506 -2.078 0.187 1.00 97.56 72 LEU A CA 1
ATOM 591 C C . LEU A 1 72 ? -10.655 -2.984 0.638 1.00 97.56 72 LEU A C 1
ATOM 593 O O . LEU A 1 72 ? -11.232 -2.764 1.710 1.00 97.56 72 LEU A O 1
ATOM 597 N N . LYS A 1 73 ? -10.990 -3.995 -0.170 1.00 97.19 73 LYS A N 1
ATOM 598 C CA . LYS A 1 73 ? -11.987 -5.008 0.177 1.00 97.19 73 LYS A CA 1
ATOM 599 C C . LYS A 1 73 ? -11.542 -5.807 1.399 1.00 97.19 73 LYS A C 1
ATOM 601 O O . LYS A 1 73 ? -12.334 -5.939 2.331 1.00 97.19 73 LYS A O 1
ATOM 606 N N . ASP A 1 74 ? -10.285 -6.231 1.447 1.00 96.19 74 ASP A N 1
ATOM 607 C CA . ASP A 1 74 ? -9.724 -6.953 2.591 1.00 96.19 74 ASP A CA 1
ATOM 608 C C . ASP A 1 74 ? -9.650 -6.064 3.843 1.00 96.19 74 ASP A C 1
ATOM 610 O O . ASP A 1 74 ? -10.126 -6.441 4.920 1.00 96.19 74 ASP A O 1
ATOM 614 N N . LEU A 1 75 ? -9.164 -4.826 3.698 1.00 95.62 75 LEU A N 1
ATOM 615 C CA . LEU A 1 75 ? -9.059 -3.864 4.801 1.00 95.62 75 LEU A CA 1
ATOM 616 C C . LEU A 1 75 ? -10.402 -3.520 5.457 1.00 95.62 75 LEU A C 1
ATOM 618 O O . LEU A 1 75 ? -10.443 -3.171 6.639 1.00 95.62 75 LEU A O 1
ATOM 622 N N . LYS A 1 76 ? -11.518 -3.626 4.729 1.00 96.38 76 LYS A N 1
ATOM 623 C CA . LYS A 1 76 ? -12.866 -3.404 5.276 1.00 96.38 76 LYS A CA 1
ATOM 624 C C . LYS A 1 76 ? -13.229 -4.405 6.382 1.00 96.38 76 LYS A C 1
ATOM 626 O O . LYS A 1 76 ? -14.080 -4.107 7.227 1.00 96.38 76 LYS A O 1
ATOM 631 N N . HIS A 1 77 ? -12.621 -5.591 6.377 1.00 94.38 77 HIS A N 1
ATOM 632 C CA . HIS A 1 77 ? -12.899 -6.646 7.351 1.00 94.38 77 HIS A CA 1
ATOM 633 C C . HIS A 1 77 ? -12.091 -6.496 8.646 1.00 94.38 77 HIS A C 1
ATOM 635 O O . HIS A 1 77 ? -12.584 -6.882 9.707 1.00 94.38 77 HIS A O 1
ATOM 641 N N . ALA A 1 78 ? -10.902 -5.890 8.587 1.00 91.50 78 ALA A N 1
ATOM 642 C CA . ALA A 1 78 ? -10.089 -5.583 9.761 1.00 91.50 78 ALA A CA 1
ATOM 643 C C . ALA A 1 78 ? -10.687 -4.399 10.532 1.00 91.50 78 ALA A C 1
ATOM 645 O O . ALA A 1 78 ? -10.986 -3.367 9.933 1.00 91.50 78 ALA A O 1
ATOM 646 N N . LYS A 1 79 ? -10.871 -4.533 11.853 1.00 92.56 79 LYS A N 1
ATOM 647 C CA . LYS A 1 79 ? -11.507 -3.505 12.694 1.00 92.56 79 LYS A CA 1
ATOM 648 C C . LYS A 1 79 ? -10.758 -3.296 13.997 1.00 92.56 79 LYS A C 1
ATOM 650 O O . LYS A 1 79 ? -10.432 -4.266 14.676 1.00 92.56 79 LYS A O 1
ATOM 655 N N . SER A 1 80 ? -10.599 -2.038 14.398 1.00 91.69 80 SER A N 1
ATOM 656 C CA . SER A 1 80 ? -10.229 -1.709 15.773 1.00 91.69 80 SER A CA 1
ATOM 657 C C . SER A 1 80 ? -11.301 -2.234 16.726 1.00 91.69 80 SER A C 1
ATOM 659 O O . SER A 1 80 ? -12.497 -1.968 16.561 1.00 91.69 80 SER A O 1
ATOM 661 N N . TRP A 1 81 ? -10.896 -2.955 17.768 1.00 89.81 81 TRP A N 1
ATOM 662 C CA . TRP A 1 81 ? -11.829 -3.379 18.810 1.00 89.81 81 TRP A CA 1
ATOM 663 C C . TRP A 1 81 ? -12.285 -2.199 19.682 1.00 89.81 81 TRP A C 1
ATOM 665 O O . TRP A 1 81 ? -13.393 -2.264 20.227 1.00 89.81 81 TRP A O 1
ATOM 675 N N . ARG A 1 82 ? -11.493 -1.118 19.738 1.00 90.69 82 ARG A N 1
ATOM 676 C CA . ARG A 1 82 ? -11.719 0.087 20.543 1.00 90.69 82 ARG A CA 1
ATOM 677 C C . ARG A 1 82 ? -12.651 1.097 19.873 1.00 90.69 82 ARG A C 1
ATOM 679 O O . ARG A 1 82 ? -13.651 1.470 20.477 1.00 90.69 82 ARG A O 1
ATOM 686 N N . THR A 1 83 ? -12.368 1.522 18.641 1.00 93.06 83 THR A N 1
ATOM 687 C CA . THR A 1 83 ? -13.168 2.557 17.945 1.00 93.06 83 THR A CA 1
ATOM 688 C C . THR A 1 83 ? -14.094 2.009 16.867 1.00 93.06 83 THR A C 1
ATOM 690 O O . THR A 1 83 ? -14.948 2.737 16.368 1.00 93.06 83 THR A O 1
ATOM 693 N N . LYS A 1 84 ? -13.944 0.728 16.506 1.00 93.00 84 LYS A N 1
ATOM 694 C CA . LYS A 1 84 ? -14.628 0.082 15.373 1.00 93.00 84 LYS A CA 1
ATOM 695 C C . LYS A 1 84 ? -14.253 0.642 13.997 1.00 93.00 84 LYS A C 1
ATOM 697 O O . LYS A 1 84 ? -14.851 0.196 13.017 1.00 93.00 84 LYS A O 1
ATOM 702 N N . LEU A 1 85 ? -13.259 1.535 13.907 1.00 94.62 85 LEU A N 1
ATOM 703 C CA . LEU A 1 85 ? -12.690 1.955 12.628 1.00 94.62 85 LEU A CA 1
ATOM 704 C C . LEU A 1 85 ? -12.159 0.737 11.875 1.00 94.62 85 LEU A C 1
ATOM 706 O O . LEU A 1 85 ? -11.506 -0.134 12.456 1.00 94.62 85 LEU A O 1
ATOM 710 N N . THR A 1 86 ? -12.470 0.672 10.585 1.00 95.56 86 THR A N 1
ATOM 711 C CA . THR A 1 86 ? -11.971 -0.378 9.703 1.00 95.56 86 THR A CA 1
ATOM 712 C C . THR A 1 86 ? -10.611 -0.003 9.120 1.00 95.56 86 THR A C 1
ATOM 714 O O . THR A 1 86 ? -10.261 1.177 9.055 1.00 95.56 86 THR A O 1
ATOM 717 N N . GLY A 1 87 ? -9.860 -0.980 8.613 1.00 94.94 87 GLY A N 1
ATOM 718 C CA . GLY A 1 87 ? -8.634 -0.702 7.859 1.00 94.94 87 GLY A CA 1
ATOM 719 C C . GLY A 1 87 ? -8.895 0.202 6.649 1.00 94.94 87 GLY A C 1
ATOM 720 O O . GLY A 1 87 ? -8.074 1.056 6.324 1.00 94.94 87 GLY A O 1
ATOM 721 N N . LEU A 1 88 ? -10.076 0.082 6.030 1.00 96.88 88 LEU A N 1
ATOM 722 C CA . LEU A 1 88 ? -10.516 0.951 4.937 1.00 96.88 88 LEU A CA 1
ATOM 723 C C . LEU A 1 88 ? -10.676 2.408 5.399 1.00 96.88 88 LEU A C 1
ATOM 725 O O . LEU A 1 88 ? -10.300 3.331 4.677 1.00 96.88 88 LEU A O 1
ATOM 729 N N . ASP A 1 89 ? -11.209 2.629 6.601 1.00 96.19 89 ASP A N 1
ATOM 730 C CA . ASP A 1 89 ? -11.335 3.978 7.162 1.00 96.19 89 ASP A CA 1
ATOM 731 C C . ASP A 1 89 ? -9.956 4.582 7.434 1.00 96.19 89 ASP A C 1
ATOM 733 O O . ASP A 1 89 ? -9.714 5.744 7.108 1.00 96.19 89 ASP A O 1
ATOM 737 N N . LEU A 1 90 ? -9.029 3.783 7.969 1.00 94.62 90 LEU A N 1
ATOM 738 C CA . LEU A 1 90 ? -7.646 4.207 8.190 1.00 94.62 90 LEU A CA 1
ATOM 739 C C . LEU A 1 90 ? -6.930 4.529 6.877 1.00 94.62 90 LEU A C 1
ATOM 741 O O . LEU A 1 90 ? -6.258 5.555 6.790 1.00 94.62 90 LEU A O 1
ATOM 745 N N . T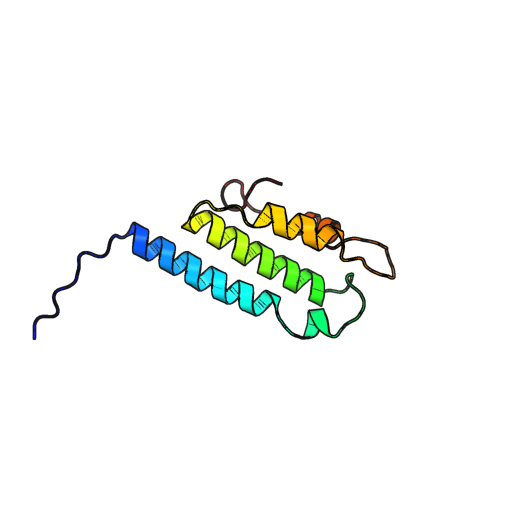YR A 1 91 ? -7.127 3.711 5.841 1.00 96.44 91 TYR A N 1
ATOM 746 C CA . TYR A 1 91 ? -6.592 3.953 4.504 1.00 96.44 91 TYR A CA 1
ATOM 747 C C . TYR A 1 91 ? -7.045 5.306 3.947 1.00 96.44 91 TYR A C 1
ATOM 749 O O . TYR A 1 91 ? -6.235 6.079 3.438 1.00 96.44 91 TYR A O 1
ATOM 757 N N . LYS A 1 92 ? -8.340 5.621 4.073 1.00 95.38 92 LYS A N 1
ATOM 758 C CA . LYS A 1 92 ? -8.922 6.886 3.598 1.00 95.38 92 LYS A CA 1
ATOM 759 C C . LYS A 1 92 ? -8.429 8.111 4.370 1.00 95.38 92 LYS A C 1
ATOM 761 O O . LYS A 1 92 ? -8.481 9.214 3.838 1.00 95.38 92 LYS A O 1
ATOM 766 N N . GLN A 1 93 ? -7.958 7.929 5.603 1.00 95.12 93 GLN A N 1
ATOM 767 C CA . GLN A 1 93 ? -7.368 8.996 6.420 1.00 95.12 93 GLN A CA 1
ATOM 768 C C . GLN A 1 93 ? -5.904 9.288 6.069 1.00 95.12 93 GLN A C 1
ATOM 770 O O . GLN A 1 93 ? -5.352 10.278 6.550 1.00 95.12 93 GLN A O 1
ATOM 775 N N . LEU A 1 94 ? -5.250 8.435 5.276 1.00 94.94 94 LEU A N 1
ATOM 776 C CA . LEU A 1 94 ? -3.871 8.669 4.869 1.00 94.94 94 LEU A CA 1
ATOM 777 C C . LEU A 1 94 ? -3.759 9.919 3.976 1.00 94.94 94 LEU A C 1
ATOM 779 O O . LEU A 1 94 ? -4.705 10.254 3.260 1.00 94.94 94 LEU A O 1
ATOM 783 N N . PRO A 1 95 ? -2.586 10.582 3.939 1.00 93.62 95 PRO A N 1
ATOM 784 C CA . PRO A 1 95 ? -2.382 11.773 3.120 1.00 93.62 95 PRO A CA 1
ATOM 785 C C . PRO A 1 95 ? -2.773 11.564 1.654 1.00 93.62 95 PRO A C 1
ATOM 787 O O . PRO A 1 95 ? -2.551 10.483 1.093 1.00 93.62 95 PRO A O 1
ATOM 790 N N . ILE A 1 96 ? -3.324 12.612 1.041 1.00 91.38 96 ILE A N 1
ATOM 791 C CA . ILE A 1 96 ? -3.746 12.611 -0.362 1.00 91.38 96 ILE A CA 1
ATOM 792 C C . ILE A 1 96 ? -2.520 12.428 -1.260 1.00 91.38 96 ILE A C 1
ATOM 794 O O . ILE A 1 96 ? -1.509 13.115 -1.112 1.00 91.38 96 ILE A O 1
ATOM 798 N N . VAL A 1 97 ? -2.626 11.500 -2.208 1.00 92.06 97 VAL A N 1
ATOM 799 C CA . VAL A 1 97 ? -1.622 11.264 -3.249 1.00 92.06 97 VAL A CA 1
ATOM 800 C C . V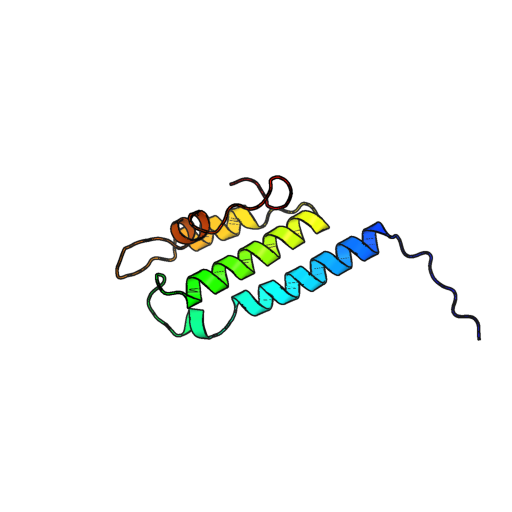AL A 1 97 ? -2.039 12.021 -4.510 1.00 92.06 97 VAL A C 1
ATOM 802 O O . VAL A 1 97 ? -3.230 12.164 -4.786 1.00 92.06 97 VAL A O 1
ATOM 805 N N . LYS A 1 98 ? -1.068 12.535 -5.273 1.00 92.12 98 LYS A N 1
ATOM 806 C CA . LYS A 1 98 ? -1.360 13.239 -6.529 1.00 92.12 98 LYS A CA 1
ATOM 807 C C . LYS A 1 98 ? -2.141 12.321 -7.489 1.00 92.12 98 LYS A C 1
ATOM 809 O O . LYS A 1 98 ? -1.794 11.140 -7.592 1.00 92.12 98 LYS A O 1
ATOM 814 N N . PRO A 1 99 ? -3.138 12.851 -8.222 1.00 89.50 99 PRO A N 1
ATOM 815 C CA . PRO A 1 99 ? -3.838 12.090 -9.252 1.00 89.50 99 PRO A CA 1
ATOM 816 C C . PRO A 1 99 ? -2.863 11.470 -10.259 1.00 89.50 99 PRO A C 1
ATOM 818 O O . PRO A 1 99 ? -1.863 12.093 -10.617 1.00 89.50 99 PRO A O 1
ATOM 821 N N . GLY A 1 100 ? -3.148 10.244 -10.698 1.00 90.00 100 GLY A N 1
ATOM 822 C CA . GLY A 1 100 ? -2.304 9.498 -11.638 1.00 90.00 100 GLY A CA 1
ATOM 823 C C . GLY A 1 100 ? -1.162 8.701 -10.998 1.00 90.00 100 GLY A C 1
ATOM 824 O O . GLY A 1 100 ? -0.582 7.860 -11.672 1.00 90.00 100 GLY A O 1
ATOM 825 N N . LEU A 1 101 ? -0.867 8.896 -9.705 1.00 94.44 101 LEU A N 1
ATOM 826 C CA . LEU A 1 101 ? 0.148 8.105 -8.988 1.00 94.44 101 LEU A CA 1
ATOM 827 C C . LEU A 1 101 ? -0.440 6.950 -8.167 1.00 94.44 101 LEU A C 1
ATOM 829 O O . LEU A 1 101 ? 0.305 6.168 -7.587 1.00 94.44 101 LEU A O 1
ATOM 833 N N . LEU A 1 102 ? -1.760 6.849 -8.070 1.00 95.94 102 LEU A N 1
ATOM 834 C CA . LEU A 1 102 ? -2.469 5.806 -7.335 1.00 95.94 102 LEU A CA 1
ATOM 835 C C . LEU A 1 102 ? -3.766 5.493 -8.095 1.00 95.94 102 LEU A C 1
ATOM 837 O O . LEU A 1 102 ? -4.325 6.425 -8.692 1.00 95.94 102 LEU A O 1
ATOM 841 N N . PRO A 1 103 ? -4.257 4.241 -8.078 1.00 94.19 103 PRO A N 1
ATOM 842 C CA . PRO A 1 103 ? -5.577 3.938 -8.609 1.00 94.19 103 PRO A CA 1
ATOM 843 C C . PRO A 1 103 ? -6.655 4.824 -7.959 1.00 94.19 103 PRO A C 1
ATOM 845 O O . PRO A 1 103 ? -6.525 5.210 -6.788 1.00 94.19 103 PRO A O 1
ATOM 848 N N . PRO A 1 104 ? -7.716 5.187 -8.694 1.00 91.06 104 PRO A N 1
ATOM 849 C CA . PRO A 1 104 ? -8.833 5.925 -8.118 1.00 91.06 104 PRO A CA 1
ATOM 850 C C . PRO A 1 104 ? -9.526 5.104 -7.017 1.00 91.06 104 PRO A C 1
ATOM 852 O O . PRO A 1 104 ? -9.541 3.874 -7.063 1.00 91.06 104 PRO A O 1
ATOM 855 N N . LEU A 1 105 ? -10.056 5.806 -6.010 1.00 83.88 105 LEU A N 1
ATOM 856 C CA . LEU A 1 105 ? -10.828 5.222 -4.903 1.00 83.88 105 LEU A CA 1
ATOM 857 C C . LEU A 1 105 ? -12.234 4.790 -5.326 1.00 83.88 105 LEU A C 1
ATOM 859 O O . LEU A 1 105 ? -12.835 5.497 -6.167 1.00 83.88 105 LEU A O 1
#

Foldseek 3Di:
DDPPPDPPPPLLVLLVVLQVQLVVLQVVLVPCVLVVDDFCPDVSVLSSLVSNQSSQLSNCVNPVDHPPVVVLVVQQPDAGPVPRDTNNNSNVPDDDDDPPSGDDD

pLDDT: mean 89.8, std 12.57, range [42.84, 98.5]